Protein AF-A0A1F0B1Q9-F1 (afdb_monomer)

pLDDT: mean 80.71, std 15.83, range [43.81, 98.19]

Foldseek 3Di:
DPPPCPDPVVVVVVVVVVVVVVVVVVVVVVVVLVVLVVVLVVLVVVLVVLVVVLVVLVVVLVVCVVVVHDPVVNVVSVVVSVVSVVVSVVSVVVSVVSVVVSVVVVVVVVVVVVVVD

Radius of gyration: 28.36 Å; Cα contacts (8 Å, |Δi|>4): 30; chains: 1; bounding box: 62×18×94 Å

Structure (mmCIF, N/CA/C/O backbone):
data_AF-A0A1F0B1Q9-F1
#
_entry.id   AF-A0A1F0B1Q9-F1
#
loop_
_atom_site.group_PDB
_atom_site.id
_atom_site.type_symbol
_atom_site.label_atom_id
_atom_site.label_alt_id
_atom_site.label_comp_id
_atom_site.label_asym_id
_atom_site.label_entity_id
_atom_site.label_seq_id
_atom_site.pdbx_PDB_ins_code
_atom_site.Cartn_x
_atom_site.Cartn_y
_atom_site.Cartn_z
_atom_site.occupancy
_atom_site.B_iso_or_equiv
_atom_site.auth_seq_id
_atom_site.auth_comp_id
_atom_site.auth_asym_id
_atom_site.auth_atom_id
_atom_site.pdbx_PDB_model_num
ATOM 1 N N . MET A 1 1 ? 42.278 0.220 -66.401 1.00 43.81 1 MET A N 1
ATOM 2 C CA . MET A 1 1 ? 41.073 0.005 -65.567 1.00 43.81 1 MET A CA 1
ATOM 3 C C . MET A 1 1 ? 41.405 0.404 -64.139 1.00 43.81 1 MET A C 1
ATOM 5 O O . MET A 1 1 ? 41.990 -0.392 -63.418 1.00 43.81 1 MET A O 1
ATOM 9 N N . VAL A 1 2 ? 41.110 1.643 -63.744 1.00 47.62 2 VAL A N 1
ATOM 10 C CA . VAL A 1 2 ? 41.251 2.062 -62.342 1.00 47.62 2 VAL A CA 1
ATOM 11 C C . VAL A 1 2 ? 39.981 1.596 -61.637 1.00 47.62 2 VAL A C 1
ATOM 13 O O . VAL A 1 2 ? 38.905 2.140 -61.875 1.00 47.62 2 VAL A O 1
ATOM 16 N N . LYS A 1 3 ? 40.071 0.504 -60.872 1.00 50.12 3 LYS A N 1
ATOM 17 C CA . LYS A 1 3 ? 38.959 0.032 -60.041 1.00 50.12 3 LYS A CA 1
ATOM 18 C C . LYS A 1 3 ? 38.751 1.068 -58.936 1.00 50.12 3 LYS A C 1
ATOM 20 O O . LYS A 1 3 ? 39.570 1.180 -58.034 1.00 50.12 3 LYS A O 1
ATOM 25 N N . THR A 1 4 ? 37.675 1.838 -59.040 1.00 51.69 4 THR A N 1
ATOM 26 C CA . THR A 1 4 ? 37.162 2.707 -57.973 1.00 51.69 4 THR A CA 1
ATOM 27 C C . THR A 1 4 ? 37.042 1.937 -56.650 1.00 51.69 4 THR A C 1
ATOM 29 O O . THR A 1 4 ? 36.456 0.847 -56.666 1.00 51.69 4 THR A O 1
ATOM 32 N N . PRO A 1 5 ? 37.516 2.484 -55.514 1.00 51.97 5 PRO A N 1
ATOM 33 C CA . PRO A 1 5 ? 37.294 1.895 -54.200 1.00 51.97 5 PRO A CA 1
ATOM 34 C C . PRO A 1 5 ? 35.833 2.138 -53.795 1.00 51.97 5 PRO A C 1
ATOM 36 O O . PRO A 1 5 ? 35.469 3.189 -53.281 1.00 51.97 5 PRO A O 1
ATOM 39 N N . LYS A 1 6 ? 34.958 1.169 -54.080 1.00 49.78 6 LYS A N 1
ATOM 40 C CA . LYS A 1 6 ? 33.547 1.175 -53.643 1.00 49.78 6 LYS A CA 1
ATOM 41 C C . LYS A 1 6 ? 33.370 0.794 -52.163 1.00 49.78 6 LYS A C 1
ATOM 43 O O . LYS A 1 6 ? 32.242 0.710 -51.697 1.00 49.78 6 LYS A O 1
ATOM 48 N N . THR A 1 7 ? 34.455 0.541 -51.437 1.00 53.75 7 THR A N 1
ATOM 49 C CA . THR A 1 7 ? 34.425 -0.215 -50.178 1.00 53.75 7 THR A CA 1
ATOM 50 C C . THR A 1 7 ? 34.413 0.633 -48.903 1.00 53.75 7 THR A C 1
ATOM 52 O O . THR A 1 7 ? 33.937 0.145 -47.888 1.00 53.75 7 THR A O 1
ATOM 55 N N . GLU A 1 8 ? 34.861 1.891 -48.923 1.00 52.50 8 GLU A N 1
ATOM 56 C CA . GLU A 1 8 ? 34.936 2.707 -47.690 1.00 52.50 8 GLU A CA 1
ATOM 57 C C . GLU A 1 8 ? 33.661 3.523 -47.414 1.00 52.50 8 GLU A C 1
ATOM 59 O O . GLU A 1 8 ? 33.285 3.714 -46.262 1.00 52.50 8 GLU A O 1
ATOM 64 N N . VAL A 1 9 ?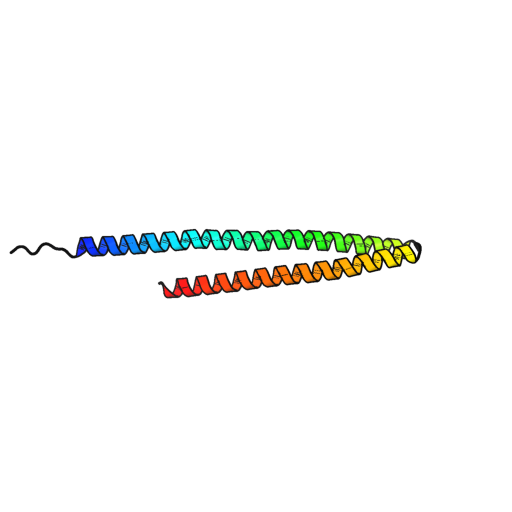 32.929 3.936 -48.456 1.00 51.97 9 VAL A N 1
ATOM 65 C CA . VAL A 1 9 ? 31.683 4.720 -48.308 1.00 51.97 9 VAL A CA 1
ATOM 66 C C . VAL A 1 9 ? 30.495 3.853 -47.862 1.00 51.97 9 VAL A C 1
ATOM 68 O O . VAL A 1 9 ? 29.568 4.361 -47.238 1.00 51.97 9 VAL A O 1
ATOM 71 N N . GLY A 1 10 ? 30.511 2.550 -48.170 1.00 52.00 10 GLY A N 1
ATOM 72 C CA . GLY A 1 10 ? 29.490 1.599 -47.709 1.00 52.00 10 GLY A CA 1
ATOM 73 C C . GLY A 1 10 ? 29.594 1.326 -46.209 1.00 52.00 10 GLY A C 1
ATOM 74 O O . GLY A 1 10 ? 28.605 1.462 -45.499 1.00 52.00 10 GLY A O 1
ATOM 75 N N . LYS A 1 11 ? 30.818 1.076 -45.727 1.00 54.66 11 LYS A N 1
ATOM 76 C CA . LYS A 1 11 ? 31.101 0.768 -44.320 1.00 54.66 11 LYS A CA 1
ATOM 77 C C . LYS A 1 11 ? 30.763 1.933 -43.384 1.00 54.66 11 LYS A C 1
ATOM 79 O O . LYS A 1 11 ? 30.073 1.748 -42.397 1.00 54.66 11 LYS A O 1
ATOM 84 N N . ALA A 1 12 ? 31.124 3.159 -43.774 1.00 55.66 12 ALA A N 1
ATOM 85 C CA . ALA A 1 12 ? 30.796 4.355 -42.998 1.00 55.66 12 ALA A CA 1
ATOM 86 C C . ALA A 1 12 ? 29.281 4.639 -42.911 1.00 55.66 12 ALA A C 1
ATOM 88 O O . ALA A 1 12 ? 28.835 5.274 -41.961 1.00 55.66 12 ALA A O 1
ATOM 89 N N . LYS A 1 13 ? 28.480 4.199 -43.895 1.00 57.69 13 LYS A N 1
ATOM 90 C CA . LYS A 1 13 ? 27.014 4.320 -43.840 1.00 57.69 13 LYS A CA 1
ATOM 91 C C . LYS A 1 13 ? 26.373 3.245 -42.966 1.00 57.69 13 LYS A C 1
ATOM 93 O O . LYS A 1 13 ? 25.411 3.571 -42.279 1.00 57.69 13 LYS A O 1
ATOM 98 N N . GLU A 1 14 ? 26.884 2.016 -42.986 1.00 56.47 14 GLU A N 1
ATOM 99 C CA . GLU A 1 14 ? 26.465 0.958 -42.053 1.00 56.47 14 GLU A CA 1
ATOM 100 C C . GLU A 1 14 ? 26.786 1.353 -40.608 1.00 56.47 14 GLU A C 1
ATOM 102 O O . GLU A 1 14 ? 25.862 1.420 -39.805 1.00 56.47 14 GLU A O 1
ATOM 107 N N . ASP A 1 15 ? 28.022 1.779 -40.321 1.00 59.41 15 ASP A N 1
ATOM 108 C CA . 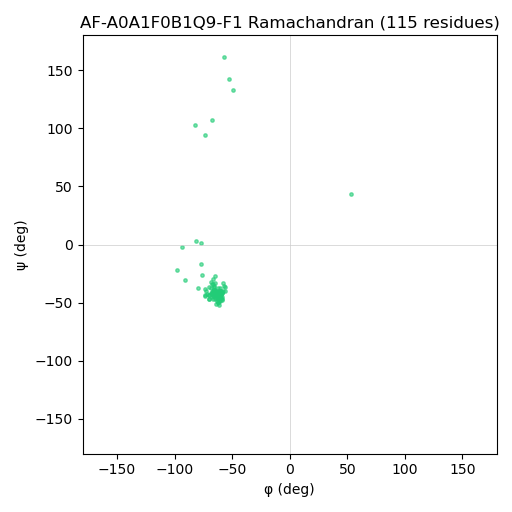ASP A 1 15 ? 28.448 2.186 -38.971 1.00 59.41 15 ASP A CA 1
ATOM 109 C C . ASP A 1 15 ? 27.607 3.360 -38.422 1.00 59.41 15 ASP A C 1
ATOM 111 O O . ASP A 1 15 ? 27.228 3.391 -37.249 1.00 59.41 15 ASP A O 1
ATOM 115 N N . LEU A 1 16 ? 27.272 4.343 -39.270 1.00 60.91 16 LEU A N 1
ATOM 116 C CA . LEU A 1 16 ? 26.411 5.469 -38.887 1.00 60.91 16 LEU A CA 1
ATOM 117 C C . LEU A 1 16 ? 24.953 5.051 -38.674 1.00 60.91 16 LEU A C 1
ATOM 119 O O . LEU A 1 16 ? 24.302 5.591 -37.786 1.00 60.91 16 LEU A O 1
ATOM 123 N N . THR A 1 17 ? 24.437 4.116 -39.472 1.00 65.94 17 THR A N 1
ATOM 124 C CA . THR A 1 17 ? 23.054 3.633 -39.335 1.00 65.94 17 THR A CA 1
ATOM 125 C C . THR A 1 17 ? 22.907 2.809 -38.058 1.00 65.94 17 THR A C 1
ATOM 127 O O . THR A 1 17 ? 21.988 3.061 -37.288 1.00 65.94 17 THR A O 1
ATOM 130 N N . GLU A 1 18 ? 23.872 1.933 -37.776 1.00 63.03 18 GLU A N 1
ATOM 131 C CA . GLU A 1 18 ? 23.946 1.138 -36.547 1.00 63.03 18 GLU A CA 1
ATOM 132 C C . GLU A 1 18 ? 24.090 2.028 -35.300 1.00 63.03 18 GLU A C 1
ATOM 134 O O . GLU A 1 18 ? 23.426 1.818 -34.285 1.00 63.03 18 GLU A O 1
ATOM 139 N N . THR A 1 19 ? 24.884 3.101 -35.381 1.00 63.34 19 THR A N 1
ATOM 140 C CA . THR A 1 19 ? 25.006 4.082 -34.288 1.00 63.34 19 THR A CA 1
ATOM 141 C C . THR A 1 19 ? 23.702 4.857 -34.052 1.00 63.34 19 THR A C 1
ATOM 143 O O . THR A 1 19 ? 23.341 5.132 -32.908 1.00 63.34 19 THR A O 1
ATOM 146 N N . ILE A 1 20 ? 22.982 5.222 -35.119 1.00 62.28 20 ILE A N 1
ATOM 147 C CA . ILE A 1 20 ? 21.721 5.974 -35.031 1.00 62.28 20 ILE A CA 1
ATOM 148 C C . ILE A 1 20 ? 20.571 5.091 -34.519 1.00 62.28 20 ILE A C 1
ATOM 150 O O . ILE A 1 20 ? 19.769 5.571 -33.715 1.00 62.28 20 ILE A O 1
ATOM 154 N N . GLU A 1 21 ? 20.499 3.818 -34.925 1.00 65.81 21 GLU A N 1
ATOM 155 C CA . GLU A 1 21 ? 19.537 2.847 -34.375 1.00 65.81 21 GLU A CA 1
ATOM 156 C C . GLU A 1 21 ? 19.769 2.628 -32.875 1.00 65.81 21 GLU A C 1
ATOM 158 O O . GLU A 1 21 ? 18.844 2.816 -32.087 1.00 65.81 21 GLU A O 1
ATOM 163 N N . ASN A 1 22 ? 21.014 2.369 -32.458 1.00 64.38 22 ASN A N 1
ATOM 164 C CA . ASN A 1 22 ? 21.356 2.170 -31.045 1.00 64.38 22 ASN A CA 1
ATOM 165 C C . ASN A 1 22 ? 21.002 3.385 -30.165 1.00 64.38 22 ASN A C 1
ATOM 167 O O . ASN A 1 22 ? 20.460 3.231 -29.072 1.00 64.38 22 ASN A O 1
ATOM 171 N N . LEU A 1 23 ? 21.256 4.608 -30.649 1.00 61.34 23 LEU A N 1
ATOM 172 C CA . LEU A 1 23 ? 20.902 5.837 -29.927 1.00 61.34 23 LEU A CA 1
ATOM 173 C C . LEU A 1 23 ? 19.386 6.063 -29.827 1.00 61.34 23 LEU A C 1
ATOM 175 O O . LEU A 1 23 ? 18.918 6.646 -28.848 1.00 61.34 23 LEU A O 1
ATOM 179 N N . THR A 1 24 ? 18.623 5.630 -30.833 1.00 64.88 24 THR A N 1
ATOM 180 C CA . THR A 1 24 ? 17.159 5.760 -30.843 1.00 64.88 24 THR A CA 1
ATOM 181 C C . THR A 1 24 ? 16.526 4.762 -29.870 1.00 64.88 24 THR A C 1
ATOM 183 O O . THR A 1 24 ? 15.688 5.158 -29.056 1.00 64.88 24 THR A O 1
ATOM 186 N N . ASP A 1 25 ? 17.010 3.518 -29.862 1.00 67.56 25 ASP A N 1
ATOM 187 C CA . ASP A 1 25 ? 16.579 2.476 -28.926 1.00 67.56 25 ASP A CA 1
ATOM 188 C C . ASP A 1 25 ? 16.890 2.844 -27.464 1.00 67.56 25 ASP A C 1
ATOM 190 O O . ASP A 1 25 ? 16.040 2.668 -26.587 1.00 67.56 25 ASP A O 1
ATOM 194 N N . ASP A 1 26 ? 18.072 3.409 -27.184 1.00 70.62 26 ASP A N 1
ATOM 195 C CA . ASP A 1 26 ? 18.461 3.859 -25.839 1.00 70.62 26 ASP A CA 1
ATOM 196 C C . ASP A 1 26 ? 17.595 5.030 -25.333 1.00 70.62 26 ASP A C 1
ATOM 198 O O . ASP A 1 26 ? 17.261 5.097 -24.144 1.00 70.62 26 ASP A O 1
ATOM 202 N N . ALA A 1 27 ? 17.185 5.943 -26.221 1.00 63.75 27 ALA A N 1
ATOM 203 C CA . ALA A 1 27 ? 16.341 7.085 -25.870 1.00 63.75 27 ALA A CA 1
ATOM 204 C C . ALA A 1 27 ? 14.889 6.676 -25.557 1.00 63.75 27 ALA A C 1
ATOM 206 O O . ALA A 1 27 ? 14.308 7.162 -24.580 1.00 63.75 27 ALA A O 1
ATOM 207 N N . GLU A 1 28 ? 14.301 5.766 -26.341 1.00 65.94 28 GLU A N 1
ATOM 208 C CA . GLU A 1 28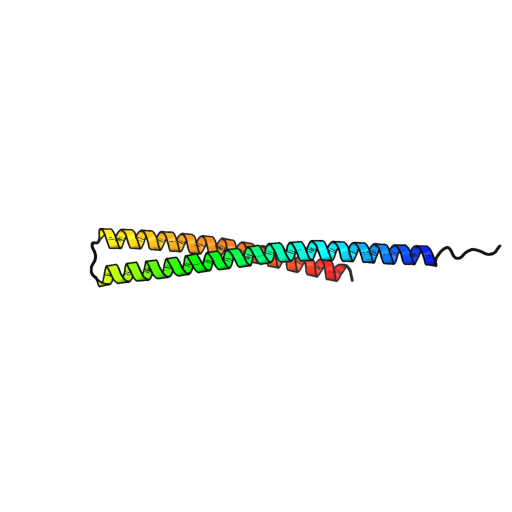 ? 12.966 5.224 -26.051 1.00 65.94 28 GLU A CA 1
ATOM 209 C C . GLU A 1 28 ? 12.966 4.356 -24.777 1.00 65.94 28 GLU A C 1
ATOM 211 O O . GLU A 1 28 ? 12.017 4.417 -23.987 1.00 65.94 28 GLU A O 1
ATOM 216 N N . LYS A 1 29 ? 14.063 3.635 -24.502 1.00 62.00 29 LYS A N 1
ATOM 217 C CA . LYS A 1 29 ? 14.286 2.882 -23.251 1.00 62.00 29 LYS A CA 1
ATOM 218 C C . LYS A 1 29 ? 14.368 3.770 -22.015 1.00 62.00 29 LYS A C 1
ATOM 220 O O . LYS A 1 29 ? 13.639 3.527 -21.058 1.00 62.00 29 LYS A O 1
ATOM 225 N N . LEU A 1 30 ? 15.205 4.812 -22.037 1.00 65.44 30 LEU A N 1
ATOM 226 C CA . LEU A 1 30 ? 15.352 5.751 -20.914 1.00 65.44 30 LEU A CA 1
ATOM 227 C C . LEU A 1 30 ? 14.016 6.394 -20.536 1.00 65.44 30 LEU A C 1
ATOM 229 O O . LEU A 1 30 ? 13.734 6.618 -19.359 1.00 65.44 30 LEU A O 1
ATOM 233 N N . LYS A 1 31 ? 13.172 6.656 -21.537 1.00 66.81 31 LYS A N 1
ATOM 234 C CA . LYS A 1 31 ? 11.818 7.159 -21.323 1.00 66.81 31 LYS A CA 1
ATOM 235 C C . LYS A 1 31 ? 10.923 6.119 -20.638 1.00 66.81 31 LYS A C 1
ATOM 237 O O . LYS A 1 31 ? 10.241 6.456 -19.672 1.00 66.81 31 LYS A O 1
ATOM 242 N N . ALA A 1 32 ? 10.961 4.862 -21.083 1.00 68.81 32 ALA A N 1
ATOM 243 C CA . ALA A 1 32 ? 10.187 3.779 -20.479 1.00 68.81 32 ALA A CA 1
ATOM 244 C C . ALA A 1 32 ? 10.617 3.464 -19.031 1.00 68.81 32 ALA A C 1
ATOM 246 O O . ALA A 1 32 ? 9.753 3.230 -18.183 1.00 68.81 32 ALA A O 1
ATOM 247 N N . ASP A 1 33 ? 11.919 3.493 -18.731 1.00 69.62 33 ASP A N 1
ATOM 248 C CA . ASP A 1 33 ? 12.444 3.304 -17.371 1.00 69.62 33 ASP A CA 1
ATOM 249 C C . ASP A 1 33 ? 12.059 4.468 -16.448 1.00 69.62 33 ASP A C 1
ATOM 251 O O . ASP A 1 33 ? 11.603 4.243 -15.324 1.00 69.62 33 ASP A O 1
ATOM 255 N N . ALA A 1 34 ? 12.146 5.712 -16.931 1.00 70.00 34 ALA A N 1
ATOM 256 C CA . ALA A 1 34 ? 11.756 6.892 -16.162 1.00 70.00 34 ALA A CA 1
ATOM 257 C C . ALA A 1 34 ? 10.251 6.922 -15.837 1.00 70.00 34 ALA A C 1
ATOM 259 O O . ALA A 1 34 ? 9.869 7.230 -14.706 1.00 70.00 34 ALA A O 1
ATOM 260 N N . GLU A 1 35 ? 9.383 6.579 -16.797 1.00 74.19 35 GLU A N 1
ATOM 261 C CA . GLU A 1 35 ? 7.934 6.527 -16.563 1.00 74.19 35 GLU A CA 1
ATOM 262 C C . GLU A 1 35 ? 7.557 5.432 -15.553 1.00 74.19 35 GLU A C 1
ATOM 264 O O . GLU A 1 35 ? 6.728 5.667 -14.673 1.00 74.19 35 GLU A O 1
ATOM 269 N N . LYS A 1 36 ? 8.191 4.255 -15.613 1.00 70.75 36 LYS A N 1
ATOM 270 C CA . LYS A 1 36 ? 7.908 3.153 -14.678 1.00 70.75 36 LYS A CA 1
ATOM 271 C C . LYS A 1 36 ? 8.462 3.408 -13.275 1.00 70.75 36 LYS A C 1
ATOM 273 O O . LYS A 1 36 ? 7.755 3.143 -12.302 1.00 70.75 36 LYS A O 1
ATOM 278 N N . ALA A 1 37 ? 9.665 3.974 -13.157 1.00 77.75 37 ALA A N 1
ATOM 279 C CA . ALA A 1 37 ? 10.234 4.373 -11.8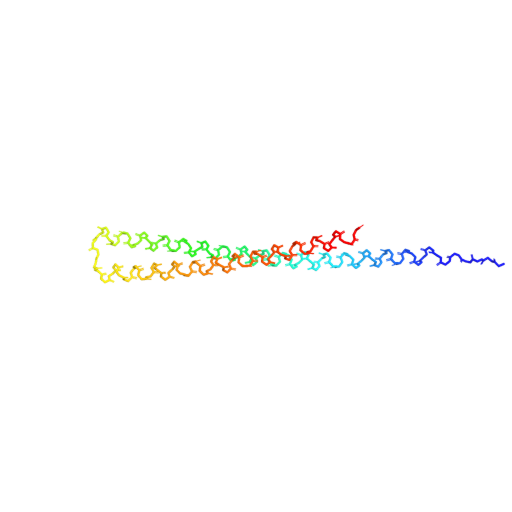68 1.00 77.75 37 ALA A CA 1
ATOM 280 C C . ALA A 1 37 ? 9.344 5.412 -11.162 1.00 77.75 37 ALA A C 1
ATOM 282 O O . ALA A 1 37 ? 9.042 5.273 -9.976 1.00 77.75 37 ALA A O 1
ATOM 283 N N . LYS A 1 38 ? 8.818 6.387 -11.917 1.00 81.81 38 LYS A N 1
ATOM 284 C CA . LYS A 1 38 ? 7.869 7.385 -11.403 1.00 81.81 38 LYS A CA 1
ATOM 285 C C . LYS A 1 38 ? 6.581 6.749 -10.874 1.00 81.81 38 LYS A C 1
ATOM 287 O O . LYS A 1 38 ? 6.089 7.150 -9.825 1.00 81.81 38 LYS A O 1
ATOM 292 N N . VAL A 1 39 ? 6.054 5.724 -11.551 1.00 84.81 39 VAL A N 1
ATOM 293 C CA . VAL A 1 39 ? 4.855 4.996 -11.093 1.00 84.81 39 VAL A CA 1
ATOM 294 C C . VAL A 1 39 ? 5.098 4.288 -9.758 1.00 84.81 39 VAL A C 1
ATOM 296 O O . VAL A 1 39 ? 4.221 4.300 -8.891 1.00 84.81 39 VAL A O 1
ATOM 299 N N . VAL A 1 40 ? 6.264 3.668 -9.570 1.00 88.19 40 VAL A N 1
ATOM 300 C CA . VAL A 1 40 ? 6.608 3.004 -8.304 1.00 88.19 40 VAL A CA 1
ATOM 301 C C . VAL A 1 40 ? 6.800 4.025 -7.180 1.00 88.19 40 VAL A C 1
ATOM 303 O O . VAL A 1 40 ? 6.297 3.818 -6.073 1.00 88.19 40 VAL A O 1
ATOM 306 N N . GLU A 1 41 ? 7.459 5.149 -7.458 1.00 89.00 41 GLU A N 1
ATOM 307 C CA . GLU A 1 41 ? 7.636 6.243 -6.498 1.00 89.00 41 GLU A CA 1
ATOM 308 C C . GLU A 1 41 ? 6.286 6.833 -6.053 1.00 89.00 41 GLU A C 1
ATOM 310 O O . GLU A 1 41 ? 6.007 6.934 -4.856 1.00 89.00 41 GLU A O 1
ATOM 315 N N . GLU A 1 42 ? 5.393 7.138 -6.999 1.00 89.44 42 GLU A N 1
ATOM 316 C CA . GLU A 1 42 ? 4.053 7.668 -6.714 1.00 89.44 42 GLU A CA 1
ATOM 317 C C . GLU A 1 42 ? 3.209 6.688 -5.884 1.00 89.44 42 GLU A C 1
ATOM 319 O O . GLU A 1 42 ? 2.517 7.092 -4.941 1.00 89.44 42 GLU A O 1
ATOM 324 N N . LYS A 1 43 ? 3.284 5.387 -6.192 1.00 89.38 43 LYS A N 1
ATOM 325 C CA . LYS A 1 43 ? 2.603 4.335 -5.422 1.00 89.38 43 LYS A CA 1
ATOM 326 C C . LYS A 1 43 ? 3.155 4.206 -4.002 1.00 89.38 43 LYS A C 1
ATOM 328 O O . LYS A 1 43 ? 2.362 4.045 -3.075 1.00 89.38 43 LYS A O 1
ATOM 333 N N . ASN A 1 44 ? 4.470 4.317 -3.815 1.00 91.44 44 ASN A N 1
ATOM 334 C CA . ASN A 1 44 ? 5.088 4.336 -2.488 1.00 91.44 44 ASN A CA 1
ATOM 335 C C . ASN A 1 44 ? 4.645 5.559 -1.675 1.00 91.44 44 ASN A C 1
ATOM 337 O O . ASN A 1 44 ? 4.196 5.408 -0.540 1.00 91.44 44 ASN A O 1
ATOM 341 N N . ALA A 1 45 ? 4.648 6.752 -2.273 1.00 93.88 45 ALA A N 1
ATOM 342 C CA . ALA A 1 45 ? 4.177 7.965 -1.605 1.00 93.88 45 ALA A CA 1
ATOM 343 C C . ALA A 1 45 ? 2.694 7.870 -1.193 1.00 93.88 45 ALA A C 1
ATOM 345 O O . ALA A 1 45 ? 2.297 8.343 -0.124 1.00 93.88 45 ALA A O 1
ATOM 346 N N . ALA A 1 46 ? 1.855 7.247 -2.025 1.00 91.81 46 ALA A N 1
ATOM 347 C CA . ALA A 1 46 ? 0.461 6.976 -1.683 1.00 91.81 46 ALA A CA 1
ATOM 348 C C . ALA A 1 46 ? 0.330 5.943 -0.549 1.00 91.81 46 ALA A C 1
ATOM 350 O O . ALA A 1 46 ? -0.484 6.132 0.358 1.00 91.81 46 ALA A O 1
ATOM 351 N N . LEU A 1 47 ? 1.136 4.877 -0.574 1.00 93.44 47 LEU A N 1
ATOM 352 C CA . LEU A 1 47 ? 1.178 3.857 0.473 1.00 93.44 47 LEU A CA 1
ATOM 353 C C . LEU A 1 47 ? 1.582 4.456 1.827 1.00 93.44 47 LEU A C 1
ATOM 355 O O . LEU A 1 47 ? 0.950 4.155 2.839 1.00 93.44 47 LEU A O 1
ATOM 359 N N . ASP A 1 48 ? 2.579 5.336 1.862 1.00 93.75 48 ASP A N 1
ATOM 360 C CA . ASP A 1 48 ? 3.024 5.961 3.110 1.00 93.75 48 ASP A CA 1
ATOM 361 C C . ASP A 1 48 ? 1.955 6.877 3.716 1.00 93.75 48 ASP A C 1
ATOM 363 O O . ASP A 1 48 ? 1.727 6.838 4.926 1.00 93.75 48 ASP A O 1
ATOM 367 N N . LYS A 1 49 ? 1.189 7.600 2.888 1.00 93.19 49 LYS A N 1
ATOM 368 C CA . LYS A 1 49 ? 0.013 8.356 3.360 1.00 93.19 49 LYS A CA 1
ATOM 369 C C . LYS A 1 49 ? -1.069 7.450 3.959 1.00 93.19 49 LYS A C 1
ATOM 371 O O . LYS A 1 49 ? -1.708 7.824 4.947 1.00 93.19 49 LYS A O 1
ATOM 376 N N . GLN A 1 50 ? -1.285 6.258 3.393 1.00 94.44 50 GLN A N 1
ATOM 377 C CA . GLN A 1 50 ? -2.217 5.283 3.973 1.00 94.44 50 GLN A CA 1
ATOM 378 C C . GLN A 1 50 ? -1.709 4.742 5.314 1.00 94.44 50 GLN A C 1
ATOM 380 O O . GLN A 1 50 ? -2.498 4.642 6.253 1.00 94.44 50 GLN A O 1
ATOM 385 N N . LYS A 1 51 ? -0.404 4.458 5.441 1.00 92.75 51 LYS A N 1
ATOM 386 C CA . LYS A 1 51 ? 0.206 4.054 6.719 1.00 92.75 51 LYS A CA 1
ATOM 387 C C . LYS A 1 51 ? 0.064 5.145 7.779 1.00 92.75 51 LYS A C 1
ATOM 389 O O . LYS A 1 51 ? -0.355 4.846 8.889 1.00 92.75 51 LYS A O 1
ATOM 394 N N . GLU A 1 52 ? 0.335 6.407 7.443 1.00 94.56 52 GLU A N 1
ATOM 395 C CA . GLU A 1 52 ? 0.159 7.527 8.379 1.00 94.56 52 GLU A CA 1
ATOM 396 C C . GLU A 1 52 ? -1.299 7.635 8.861 1.00 94.56 52 GLU A C 1
ATOM 398 O O . GLU A 1 52 ? -1.566 7.830 10.048 1.00 94.56 52 GLU A O 1
ATOM 403 N N . THR A 1 53 ? -2.255 7.463 7.946 1.00 94.19 53 THR A N 1
ATOM 404 C CA . THR A 1 53 ? -3.689 7.466 8.272 1.00 94.19 53 THR A CA 1
ATOM 405 C C . THR A 1 53 ? -4.060 6.299 9.188 1.00 94.19 53 THR A C 1
ATOM 407 O O . THR A 1 53 ? -4.795 6.490 10.158 1.00 94.19 53 THR A O 1
ATOM 410 N N . LEU A 1 54 ? -3.526 5.105 8.919 1.00 95.06 54 LEU A N 1
ATOM 411 C CA . LEU A 1 54 ? -3.712 3.924 9.758 1.00 95.06 54 LEU A CA 1
ATOM 412 C C . LEU A 1 54 ? -3.160 4.144 11.174 1.00 95.06 54 LEU A C 1
ATOM 414 O O . LEU A 1 54 ? -3.853 3.853 12.146 1.00 95.06 54 LEU A O 1
ATOM 418 N N . GLU A 1 55 ? -1.957 4.700 11.308 1.00 94.44 55 GLU A N 1
ATOM 419 C CA . GLU A 1 55 ? -1.360 4.972 12.619 1.00 94.44 55 GLU A CA 1
ATOM 420 C C . GLU A 1 55 ? -2.187 5.991 13.416 1.00 94.44 55 GLU A C 1
ATOM 422 O O . GLU A 1 55 ? -2.480 5.767 14.592 1.00 94.44 55 GLU A O 1
ATOM 427 N N . LYS A 1 56 ? -2.686 7.057 12.774 1.00 92.06 56 LYS A N 1
ATOM 428 C CA . LYS A 1 56 ? -3.620 7.998 13.421 1.00 92.06 56 LYS A CA 1
ATOM 429 C C . LYS A 1 56 ? -4.915 7.314 13.872 1.00 92.06 56 LYS A C 1
ATOM 431 O O . LYS A 1 56 ? -5.409 7.612 14.959 1.00 92.06 56 LYS A O 1
ATOM 436 N N . ALA A 1 57 ? -5.458 6.390 13.076 1.00 93.94 57 ALA A N 1
ATOM 437 C CA . ALA A 1 57 ? -6.656 5.634 13.439 1.00 93.94 57 ALA A CA 1
ATOM 438 C C . ALA A 1 57 ? -6.412 4.699 14.638 1.00 93.94 57 ALA A C 1
ATOM 440 O O . ALA A 1 57 ? -7.257 4.617 15.530 1.00 93.94 57 ALA A O 1
ATOM 441 N N . LYS A 1 58 ? -5.240 4.054 14.715 1.00 93.62 58 LYS A N 1
ATOM 442 C CA . LYS A 1 58 ? -4.840 3.239 15.875 1.00 93.62 58 LYS A CA 1
ATOM 443 C C . LYS A 1 58 ? -4.701 4.079 17.142 1.00 93.62 58 LYS A C 1
ATOM 445 O O . LYS A 1 58 ? -5.228 3.688 18.179 1.00 93.62 58 LYS A O 1
ATOM 450 N N . VAL A 1 59 ? -4.077 5.255 17.050 1.00 95.81 59 VAL A N 1
ATOM 451 C CA . VAL A 1 59 ? -3.975 6.198 18.178 1.00 95.81 59 VAL A CA 1
ATOM 452 C C . VAL A 1 59 ? -5.361 6.663 18.632 1.00 95.81 59 VAL A C 1
ATOM 454 O O . VAL A 1 59 ? -5.632 6.717 19.832 1.00 95.81 59 VAL A O 1
ATOM 457 N N . ALA A 1 60 ? -6.270 6.957 17.699 1.00 94.38 60 ALA A N 1
ATOM 458 C CA . ALA A 1 60 ? -7.648 7.317 18.029 1.00 94.38 60 ALA A CA 1
ATOM 459 C C . ALA A 1 60 ? -8.389 6.168 18.737 1.00 94.38 60 ALA A C 1
ATOM 461 O O . ALA A 1 60 ? -9.071 6.404 19.735 1.00 94.38 60 ALA A O 1
ATOM 462 N N . LEU A 1 61 ? -8.213 4.925 18.273 1.00 94.88 61 LEU A N 1
ATOM 463 C CA . LEU A 1 61 ? -8.768 3.730 18.913 1.00 94.88 61 LEU A CA 1
ATOM 464 C C . LEU A 1 61 ? -8.211 3.526 20.329 1.00 94.88 61 LEU A C 1
ATOM 466 O O . LEU A 1 61 ? -8.976 3.274 21.260 1.00 94.88 61 LEU A O 1
ATOM 470 N N . GLU A 1 62 ? -6.897 3.651 20.513 1.00 95.44 62 GLU A N 1
ATOM 471 C CA . GLU A 1 62 ? -6.253 3.537 21.825 1.00 95.44 62 GLU A CA 1
ATOM 472 C C . GLU A 1 62 ? -6.724 4.639 22.783 1.00 95.44 62 GLU A C 1
ATOM 474 O O . GLU A 1 62 ? -7.039 4.376 23.946 1.00 95.44 62 GLU A O 1
ATOM 479 N N . THR A 1 63 ? -6.866 5.864 22.275 1.00 93.62 63 THR A N 1
ATOM 480 C CA . THR A 1 63 ? -7.401 7.002 23.031 1.00 93.62 63 THR A CA 1
ATOM 481 C C . THR A 1 63 ? -8.852 6.754 23.446 1.00 93.62 63 THR A C 1
ATOM 483 O O . THR A 1 63 ? -9.205 6.999 24.600 1.00 93.62 63 THR A O 1
ATOM 486 N N . ALA A 1 64 ? -9.694 6.230 22.552 1.00 92.81 64 ALA A N 1
ATOM 487 C CA . ALA A 1 64 ? -11.083 5.888 22.860 1.00 92.81 64 ALA A CA 1
ATOM 488 C C . ALA A 1 64 ? -11.176 4.794 23.938 1.00 92.81 64 ALA A C 1
ATOM 490 O O . ALA A 1 64 ? -11.939 4.938 24.894 1.00 92.81 64 ALA A O 1
ATOM 491 N N . LYS A 1 65 ? -10.343 3.747 23.838 1.00 95.19 65 LYS A N 1
ATOM 492 C CA . LYS A 1 65 ? -10.241 2.679 24.849 1.00 95.19 65 LYS A CA 1
ATOM 493 C C . LYS A 1 65 ? -9.795 3.224 26.207 1.00 95.19 65 LYS A C 1
ATOM 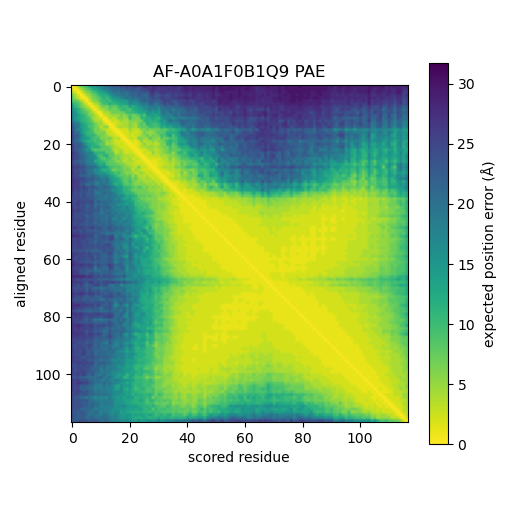495 O O . LYS A 1 65 ? -10.416 2.925 27.224 1.00 95.19 65 LYS A O 1
ATOM 500 N N . THR A 1 66 ? -8.764 4.069 26.223 1.00 98.12 66 THR A N 1
ATOM 501 C CA . THR A 1 66 ? -8.215 4.677 27.448 1.00 98.12 66 THR A CA 1
ATOM 502 C C . THR A 1 66 ? -9.236 5.567 28.150 1.00 98.12 66 THR A C 1
ATOM 504 O O . THR A 1 66 ? -9.393 5.497 29.368 1.00 98.12 66 THR A O 1
ATOM 507 N N . ASN A 1 67 ? -9.981 6.364 27.381 1.00 96.44 67 ASN A N 1
ATOM 508 C CA . ASN A 1 67 ? -11.021 7.246 27.908 1.00 96.44 67 ASN A CA 1
ATOM 509 C C . ASN A 1 67 ? -12.351 6.531 28.180 1.00 96.44 67 ASN A C 1
ATOM 511 O O . ASN A 1 67 ? -13.307 7.188 28.586 1.00 96.44 67 ASN A O 1
ATOM 515 N N . LYS A 1 68 ? -12.417 5.205 27.988 1.00 97.00 68 LYS A N 1
ATOM 516 C CA . LYS A 1 68 ? -13.628 4.396 28.188 1.00 97.00 68 LYS A CA 1
ATOM 517 C C . LYS A 1 68 ? -14.825 4.957 27.413 1.00 97.00 68 LYS A C 1
ATOM 519 O O . LYS A 1 68 ? -15.920 5.072 27.958 1.00 97.00 68 LYS A O 1
ATOM 524 N N . ALA A 1 69 ? -14.584 5.346 26.160 1.00 95.19 69 ALA A N 1
ATOM 525 C CA . ALA A 1 69 ? -15.646 5.735 25.242 1.00 95.19 69 ALA A CA 1
ATOM 526 C C . ALA A 1 69 ? -16.672 4.600 25.085 1.00 95.19 69 ALA A C 1
ATOM 528 O O . ALA A 1 69 ? -16.373 3.439 25.377 1.00 95.19 69 ALA A O 1
ATOM 529 N N . ASP A 1 70 ? -17.865 4.936 24.595 1.00 98.19 70 ASP A N 1
ATOM 530 C CA . ASP A 1 70 ? -18.927 3.957 24.370 1.00 98.19 70 ASP A CA 1
ATOM 531 C C . ASP A 1 70 ? -18.442 2.782 23.513 1.00 98.19 70 ASP A C 1
ATOM 533 O O . ASP A 1 70 ? -17.692 2.960 22.546 1.00 98.19 70 ASP A O 1
ATOM 537 N N . GLN A 1 71 ? -18.907 1.575 23.843 1.00 97.00 71 GLN A N 1
ATOM 538 C CA . GLN A 1 71 ? -18.489 0.353 23.154 1.00 97.00 71 GLN A CA 1
ATOM 539 C C . GLN A 1 71 ? -18.755 0.437 21.643 1.00 97.00 71 GLN A C 1
ATOM 541 O O . GLN A 1 71 ? -17.878 0.102 20.854 1.00 97.00 71 GLN A O 1
ATOM 546 N N . ASP A 1 72 ? -19.896 1.004 21.235 1.00 97.44 72 ASP A N 1
ATOM 547 C CA . ASP A 1 72 ? -20.221 1.251 19.826 1.00 97.44 72 ASP A CA 1
ATOM 548 C C . ASP A 1 72 ? -19.186 2.134 19.104 1.00 97.44 72 ASP A C 1
ATOM 550 O O . ASP A 1 72 ? -18.954 1.974 17.904 1.00 97.44 72 ASP A O 1
ATOM 554 N N . VAL A 1 73 ? -18.568 3.091 19.804 1.00 93.06 73 VAL A N 1
ATOM 555 C CA . VAL A 1 73 ? -17.518 3.958 19.243 1.00 93.06 73 VAL A CA 1
ATOM 556 C C . VAL A 1 73 ? -16.219 3.176 19.088 1.00 93.06 73 VAL A C 1
ATOM 558 O O . VAL A 1 73 ? -15.577 3.257 18.039 1.00 93.06 73 VAL A O 1
ATOM 561 N N . ILE A 1 74 ? -15.848 2.398 20.107 1.00 96.75 74 ILE A N 1
ATOM 562 C CA . ILE A 1 74 ? -14.655 1.544 20.081 1.00 96.75 74 ILE A CA 1
ATOM 563 C C . ILE A 1 74 ? -14.765 0.515 18.950 1.00 96.75 74 ILE A C 1
ATOM 565 O O . ILE A 1 74 ? -13.821 0.370 18.175 1.00 96.75 74 ILE A O 1
ATOM 569 N N . ASP A 1 75 ? -15.918 -0.138 18.806 1.00 97.56 75 ASP A N 1
ATOM 570 C CA . ASP A 1 75 ? -16.151 -1.166 17.790 1.00 97.56 75 ASP A CA 1
ATOM 571 C C . ASP A 1 75 ? -16.076 -0.583 16.373 1.00 97.56 75 ASP A C 1
ATOM 573 O O . ASP A 1 75 ? -15.409 -1.145 15.502 1.00 97.56 75 ASP A O 1
ATOM 577 N N . LYS A 1 76 ? -16.678 0.592 16.140 1.00 95.56 76 LYS A N 1
ATOM 578 C CA . LYS A 1 76 ? -16.589 1.293 14.846 1.00 95.56 76 LYS A CA 1
ATOM 579 C C . LYS A 1 76 ? -15.162 1.720 14.508 1.00 95.56 76 LYS A C 1
ATOM 581 O O . LYS A 1 76 ? -14.748 1.593 13.357 1.00 95.56 76 LYS A O 1
ATOM 586 N N . LEU A 1 77 ? -14.404 2.223 15.486 1.00 95.19 77 LEU A N 1
ATOM 587 C CA . LEU A 1 77 ? -12.994 2.572 15.287 1.00 95.19 77 LEU A CA 1
ATOM 588 C C . LEU A 1 77 ? -12.148 1.328 15.003 1.00 95.19 77 LEU A C 1
ATOM 590 O O . LEU A 1 77 ? -11.267 1.375 14.149 1.00 95.19 77 LEU A O 1
ATOM 594 N N . GLN A 1 78 ? -12.430 0.213 15.675 1.00 97.44 78 GLN A N 1
ATOM 595 C CA . GLN A 1 78 ? -11.720 -1.041 15.456 1.00 97.44 78 GLN A CA 1
ATOM 596 C C . GLN A 1 78 ? -12.000 -1.619 14.062 1.00 97.44 78 GLN A C 1
ATOM 598 O O . GLN A 1 78 ? -11.054 -1.973 13.364 1.00 97.44 78 GLN A O 1
ATOM 603 N N . ASP A 1 79 ? -13.258 -1.625 13.611 1.00 95.19 79 ASP A N 1
ATOM 604 C CA . ASP A 1 79 ? -13.626 -2.022 12.243 1.00 95.19 79 ASP A CA 1
ATOM 605 C C . ASP A 1 79 ? -12.950 -1.129 11.186 1.00 95.19 79 ASP A C 1
ATOM 607 O O . ASP A 1 79 ? -12.400 -1.620 10.197 1.00 95.19 79 ASP A O 1
ATOM 611 N N . ALA A 1 80 ? -12.915 0.188 11.419 1.00 94.12 80 ALA A N 1
ATOM 612 C CA . ALA A 1 80 ? -12.214 1.120 10.541 1.00 94.12 80 ALA A CA 1
ATOM 613 C C . ALA A 1 80 ? -10.704 0.833 10.473 1.00 94.12 80 ALA A C 1
ATOM 615 O O . ALA A 1 80 ? -10.140 0.810 9.378 1.00 94.12 80 ALA A O 1
ATOM 616 N N . VAL A 1 81 ? -10.055 0.567 11.613 1.00 96.06 81 VAL A N 1
ATOM 617 C CA . VAL A 1 81 ? -8.635 0.182 11.669 1.00 96.06 81 VAL A CA 1
ATOM 618 C C . VAL A 1 81 ? -8.397 -1.109 10.890 1.00 96.06 81 VAL A C 1
ATOM 620 O O . VAL A 1 81 ? -7.532 -1.124 10.020 1.00 96.06 81 VAL A O 1
ATOM 623 N N . THR A 1 82 ? -9.198 -2.155 11.104 1.00 96.56 82 THR A N 1
ATOM 624 C CA . THR A 1 82 ? -9.047 -3.432 10.387 1.00 96.56 82 THR A CA 1
ATOM 625 C C . THR A 1 82 ? -9.204 -3.269 8.870 1.00 96.56 82 THR A C 1
ATOM 627 O O . THR A 1 82 ? -8.432 -3.837 8.095 1.00 96.56 82 THR A O 1
ATOM 630 N N . LYS A 1 83 ? -10.154 -2.444 8.411 1.00 93.88 83 LYS A N 1
ATOM 631 C CA . LYS A 1 83 ? -10.318 -2.133 6.978 1.00 93.88 83 LYS A CA 1
ATOM 632 C C . LYS A 1 83 ? -9.126 -1.364 6.405 1.00 93.88 83 LYS A C 1
ATOM 634 O O . LYS A 1 83 ? -8.708 -1.633 5.274 1.00 93.88 83 LYS A O 1
ATOM 639 N N . LEU A 1 84 ? -8.570 -0.425 7.170 1.00 94.12 84 LEU A N 1
ATOM 640 C CA . LEU A 1 84 ? -7.365 0.309 6.783 1.00 94.12 84 LEU A CA 1
ATOM 641 C C . LEU A 1 84 ? -6.141 -0.612 6.721 1.00 94.12 84 LEU A C 1
ATOM 643 O O . LEU A 1 84 ? -5.383 -0.520 5.762 1.00 94.12 84 LEU A O 1
ATOM 647 N N . GLU A 1 85 ? -5.974 -1.540 7.666 1.00 94.94 85 GLU A N 1
ATOM 648 C CA . GLU A 1 85 ? -4.897 -2.543 7.645 1.00 94.94 85 GLU A CA 1
ATOM 649 C C . GLU A 1 85 ? -4.961 -3.412 6.388 1.00 94.94 85 GLU A C 1
ATOM 651 O O . GLU A 1 85 ? -3.955 -3.572 5.695 1.00 94.94 85 GLU A O 1
ATOM 656 N N . GLY A 1 86 ? -6.154 -3.905 6.040 1.00 93.31 86 GLY A N 1
ATOM 657 C CA . GLY A 1 86 ? -6.363 -4.664 4.806 1.00 93.31 86 GLY A CA 1
ATOM 658 C C . GLY A 1 86 ? -6.047 -3.847 3.548 1.00 93.31 86 GLY A C 1
ATOM 659 O O . GLY A 1 86 ? -5.387 -4.341 2.632 1.00 93.31 86 GLY A O 1
ATOM 660 N N . SER A 1 87 ? -6.455 -2.576 3.521 1.00 94.00 87 SER A N 1
ATOM 661 C CA . SER A 1 87 ? -6.186 -1.670 2.395 1.00 94.00 87 SER A CA 1
ATOM 662 C C . SER A 1 87 ? -4.688 -1.386 2.237 1.00 94.00 87 SER A C 1
ATOM 664 O O . SER A 1 87 ? -4.160 -1.486 1.130 1.00 94.00 87 SER A O 1
ATOM 666 N N . VAL A 1 88 ? -3.984 -1.118 3.343 1.00 93.62 88 VAL A N 1
ATOM 667 C CA . VAL A 1 88 ? -2.528 -0.904 3.369 1.00 93.62 88 VAL A CA 1
ATOM 668 C C . VAL A 1 88 ? -1.783 -2.157 2.910 1.00 93.62 88 VAL A C 1
ATOM 670 O O . VAL A 1 88 ? -0.850 -2.052 2.116 1.00 93.62 88 VAL A O 1
ATOM 673 N N . ALA A 1 89 ? -2.200 -3.345 3.358 1.00 95.81 89 ALA A N 1
ATOM 674 C CA . ALA A 1 89 ? -1.601 -4.607 2.929 1.00 95.81 89 ALA A CA 1
ATOM 675 C C . ALA A 1 89 ? -1.776 -4.838 1.419 1.00 95.81 89 ALA A C 1
ATOM 677 O O . ALA A 1 89 ? -0.812 -5.164 0.726 1.00 95.81 89 ALA A O 1
ATOM 678 N N . SER A 1 90 ? -2.979 -4.600 0.886 1.00 93.19 90 SER A N 1
ATOM 679 C CA . SER A 1 90 ? -3.252 -4.715 -0.551 1.00 93.19 90 SER A CA 1
ATOM 680 C C . SER A 1 90 ? -2.461 -3.696 -1.377 1.00 93.19 90 SER A C 1
ATOM 682 O O . SER A 1 90 ? -1.946 -4.027 -2.449 1.00 93.19 90 SER A O 1
ATOM 684 N N . ALA A 1 91 ? -2.354 -2.456 -0.893 1.00 92.25 91 ALA A N 1
ATOM 685 C CA . ALA A 1 91 ? -1.568 -1.417 -1.545 1.00 92.25 91 ALA A CA 1
ATOM 686 C C . ALA A 1 91 ? -0.081 -1.788 -1.557 1.00 92.25 91 ALA A C 1
ATOM 688 O O . ALA A 1 91 ? 0.557 -1.686 -2.603 1.00 92.25 91 ALA A O 1
ATOM 689 N N . LYS A 1 92 ? 0.447 -2.299 -0.437 1.00 94.31 92 LYS A N 1
ATOM 690 C CA . LYS A 1 92 ? 1.822 -2.797 -0.353 1.00 94.31 92 LYS A CA 1
ATOM 691 C C . LYS A 1 92 ? 2.085 -3.921 -1.353 1.00 94.31 92 LYS A C 1
ATOM 693 O O . LYS A 1 92 ? 3.050 -3.822 -2.097 1.00 94.31 92 LYS A O 1
ATOM 698 N N . ALA A 1 93 ? 1.209 -4.921 -1.434 1.00 94.06 93 ALA A N 1
ATOM 699 C CA . ALA A 1 93 ? 1.354 -6.002 -2.410 1.00 94.06 93 ALA A CA 1
ATOM 700 C C . ALA A 1 93 ? 1.393 -5.476 -3.857 1.00 94.06 93 ALA A C 1
ATOM 702 O O . ALA A 1 93 ? 2.212 -5.916 -4.657 1.00 94.06 93 ALA A O 1
ATOM 703 N N . SER A 1 94 ? 0.562 -4.477 -4.174 1.00 89.06 94 SER A N 1
ATOM 704 C CA . SER A 1 94 ? 0.549 -3.846 -5.502 1.00 89.06 94 SER A CA 1
ATOM 705 C C . SER A 1 94 ? 1.833 -3.064 -5.808 1.00 89.06 94 SER A C 1
ATOM 707 O O . SER A 1 94 ? 2.242 -2.982 -6.965 1.00 89.06 94 SER A O 1
ATOM 709 N N . VAL A 1 95 ? 2.450 -2.447 -4.794 1.00 90.75 95 VAL A N 1
ATOM 710 C CA . VAL A 1 95 ? 3.751 -1.776 -4.934 1.00 90.75 95 VAL A CA 1
ATOM 711 C C . VAL A 1 95 ? 4.862 -2.802 -5.129 1.00 90.75 95 VAL A C 1
ATOM 713 O O . VAL A 1 95 ? 5.657 -2.649 -6.050 1.00 90.75 95 VAL A O 1
ATOM 716 N N . ASP A 1 96 ? 4.881 -3.856 -4.312 1.00 92.69 96 ASP A N 1
ATOM 717 C CA . ASP A 1 96 ? 5.883 -4.921 -4.384 1.00 92.69 96 ASP A CA 1
ATOM 718 C C . ASP A 1 96 ? 5.831 -5.629 -5.760 1.00 92.69 96 ASP A C 1
ATOM 720 O O . ASP A 1 96 ? 6.869 -5.866 -6.373 1.00 92.69 96 ASP A O 1
ATOM 724 N N . GLU A 1 97 ? 4.634 -5.882 -6.309 1.00 89.50 97 GLU A N 1
ATOM 725 C CA . GLU A 1 97 ? 4.466 -6.427 -7.668 1.00 89.50 97 GLU A CA 1
ATOM 726 C C . GLU A 1 97 ? 4.982 -5.466 -8.752 1.00 89.50 97 GLU A C 1
ATOM 728 O O . GLU A 1 97 ? 5.623 -5.891 -9.715 1.00 89.50 97 GLU A O 1
ATOM 733 N N . ALA A 1 98 ? 4.711 -4.165 -8.615 1.00 87.50 98 ALA A N 1
ATOM 734 C CA . ALA A 1 98 ? 5.194 -3.164 -9.563 1.00 87.50 98 ALA A CA 1
ATOM 735 C C . ALA A 1 98 ? 6.727 -3.049 -9.539 1.00 87.50 98 ALA A C 1
ATOM 737 O O . ALA A 1 98 ? 7.334 -2.926 -10.602 1.00 87.50 98 ALA A O 1
ATOM 738 N N . GLN A 1 99 ? 7.339 -3.134 -8.354 1.00 89.31 99 GLN A N 1
ATOM 739 C CA . GLN A 1 99 ? 8.791 -3.154 -8.191 1.00 89.31 99 GLN A CA 1
ATOM 740 C C . GLN A 1 99 ? 9.401 -4.409 -8.825 1.00 89.31 99 GLN A C 1
ATOM 742 O O . GLN A 1 99 ? 10.325 -4.289 -9.619 1.00 89.31 99 GLN A O 1
ATOM 747 N N . ALA A 1 100 ? 8.837 -5.593 -8.570 1.00 89.50 100 ALA A N 1
ATOM 748 C CA . ALA A 1 100 ? 9.340 -6.839 -9.151 1.00 89.50 100 ALA A CA 1
ATOM 749 C C . ALA A 1 100 ? 9.316 -6.817 -10.690 1.00 89.50 100 ALA A C 1
ATOM 751 O O . ALA A 1 100 ? 10.295 -7.184 -11.334 1.00 89.50 100 ALA A O 1
ATOM 752 N N . LYS A 1 101 ? 8.225 -6.318 -11.292 1.00 85.62 101 LYS A N 1
ATOM 753 C CA . LYS A 1 101 ? 8.137 -6.143 -12.754 1.00 85.62 101 LYS A CA 1
ATOM 754 C C . LYS A 1 101 ? 9.131 -5.111 -13.284 1.00 85.62 101 LYS A C 1
ATOM 756 O O . LYS A 1 101 ? 9.573 -5.225 -14.424 1.00 85.62 101 LYS A O 1
ATOM 761 N N . PHE A 1 102 ? 9.431 -4.074 -12.504 1.00 85.94 102 PHE A N 1
ATOM 762 C CA . PHE A 1 102 ? 10.449 -3.093 -12.865 1.00 85.94 102 PHE A CA 1
ATOM 763 C C . PHE A 1 102 ? 11.840 -3.734 -12.874 1.00 85.94 102 PHE A C 1
ATOM 765 O O . PHE A 1 102 ? 12.557 -3.590 -13.862 1.00 85.94 102 PHE A O 1
ATOM 772 N N . ASP A 1 103 ? 12.176 -4.495 -11.832 1.00 86.75 103 ASP A N 1
ATOM 773 C CA . ASP A 1 103 ? 13.463 -5.178 -11.705 1.00 86.75 103 ASP A CA 1
ATOM 774 C C . ASP A 1 103 ? 13.660 -6.216 -12.828 1.00 86.75 103 ASP A C 1
ATOM 776 O O . ASP A 1 103 ? 14.688 -6.185 -13.498 1.00 86.75 103 ASP A O 1
ATOM 780 N N . GLU A 1 104 ? 12.649 -7.044 -13.130 1.00 86.19 104 GLU A N 1
ATOM 781 C CA . GLU A 1 104 ? 12.682 -8.036 -14.226 1.00 86.19 104 GLU A CA 1
ATOM 782 C C . GLU A 1 104 ? 12.933 -7.386 -15.595 1.00 86.19 104 GLU A C 1
ATOM 784 O O . GLU A 1 104 ? 13.748 -7.855 -16.399 1.00 86.19 104 GLU A O 1
ATOM 789 N N . VAL A 1 105 ? 12.228 -6.284 -15.873 1.00 82.88 105 VAL A N 1
ATOM 790 C CA . VAL A 1 105 ? 12.430 -5.529 -17.110 1.00 82.88 105 VAL A CA 1
ATOM 791 C C . VAL A 1 105 ? 13.847 -4.971 -17.136 1.00 82.88 105 VAL A C 1
ATOM 793 O O . VAL A 1 105 ? 14.538 -5.150 -18.133 1.00 82.88 105 VAL A O 1
ATOM 796 N N . ASN A 1 106 ? 14.306 -4.339 -16.058 1.00 80.94 106 ASN A N 1
ATOM 797 C CA . ASN A 1 106 ? 15.643 -3.761 -15.997 1.00 80.94 106 ASN A CA 1
ATOM 798 C C . ASN A 1 106 ? 16.745 -4.824 -16.181 1.00 80.94 106 ASN A C 1
ATOM 800 O O . ASN A 1 106 ? 17.687 -4.591 -16.936 1.00 80.94 106 ASN A O 1
ATOM 804 N N . GLU A 1 107 ? 16.609 -6.008 -15.582 1.00 83.88 107 GLU A N 1
ATOM 805 C CA . GLU A 1 107 ? 17.522 -7.143 -15.790 1.00 83.88 107 GLU A CA 1
ATOM 806 C C . GLU A 1 107 ? 17.538 -7.600 -17.254 1.00 83.88 107 GLU A C 1
ATOM 808 O O . GLU A 1 107 ? 18.597 -7.601 -17.885 1.00 83.88 107 GLU A O 1
ATOM 813 N N . SER A 1 108 ? 16.367 -7.867 -17.843 1.00 79.38 108 SER A N 1
ATOM 814 C CA . SER A 1 108 ? 16.241 -8.257 -19.259 1.00 79.38 108 SER A CA 1
ATOM 815 C C . SER A 1 1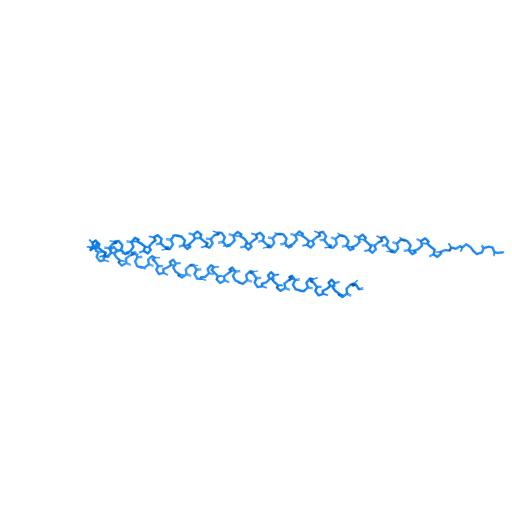08 ? 16.868 -7.220 -20.203 1.00 79.38 108 SER A C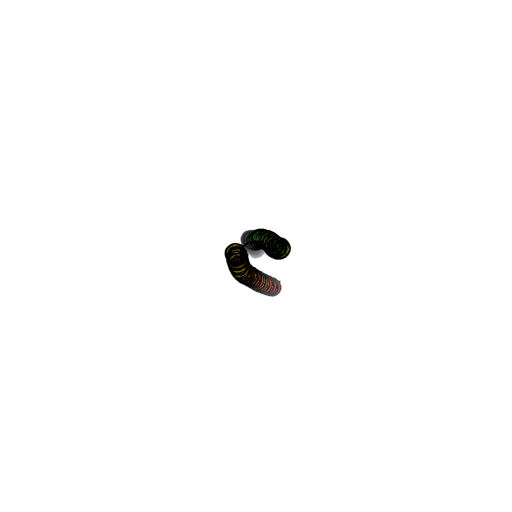 1
ATOM 817 O O . SER A 1 108 ? 17.468 -7.543 -21.233 1.00 79.38 108 SER A O 1
ATOM 819 N N . LEU A 1 109 ? 16.736 -5.938 -19.854 1.00 74.12 109 LEU A N 1
ATOM 820 C CA . LEU A 1 109 ? 17.319 -4.829 -20.597 1.00 74.12 109 LEU A CA 1
ATOM 821 C C . LEU A 1 109 ? 18.853 -4.803 -20.500 1.00 74.12 109 LEU A C 1
ATOM 823 O O . LEU A 1 109 ? 19.491 -4.461 -21.501 1.00 74.12 109 LEU A O 1
ATOM 827 N N . GLN A 1 110 ? 19.432 -5.142 -19.344 1.00 77.19 110 GLN A N 1
ATOM 828 C CA . GLN A 1 110 ? 20.883 -5.256 -19.153 1.00 77.19 110 GLN A CA 1
ATOM 829 C C . GLN A 1 110 ? 21.453 -6.472 -19.887 1.00 77.19 110 GLN A C 1
ATOM 831 O O . GLN A 1 110 ? 22.468 -6.342 -20.570 1.00 77.19 110 GLN A O 1
ATOM 836 N N . GLU A 1 111 ? 20.788 -7.626 -19.818 1.00 78.25 111 GLU A N 1
ATOM 837 C CA . GLU A 1 111 ? 21.206 -8.838 -20.533 1.00 78.25 111 GLU A CA 1
ATOM 838 C C . GLU A 1 111 ? 21.239 -8.614 -22.048 1.00 78.25 111 GLU A C 1
ATOM 840 O O . GLU A 1 111 ? 22.241 -8.905 -22.707 1.00 78.25 111 GLU A O 1
ATOM 845 N N . ARG A 1 112 ? 20.190 -7.994 -22.610 1.00 71.12 112 ARG A N 1
ATOM 846 C CA . ARG A 1 112 ? 20.174 -7.628 -24.033 1.00 71.12 112 ARG A CA 1
ATOM 847 C C . ARG A 1 112 ? 21.328 -6.691 -24.391 1.00 71.12 112 ARG A C 1
ATOM 849 O O . ARG A 1 112 ? 21.958 -6.883 -25.428 1.00 71.12 112 ARG A O 1
ATOM 856 N N . LYS A 1 113 ? 21.646 -5.715 -23.535 1.00 67.56 113 LYS A N 1
ATOM 857 C CA . LYS A 1 113 ? 22.778 -4.800 -23.747 1.00 67.56 113 LYS A CA 1
ATOM 858 C C . LYS A 1 113 ? 24.120 -5.534 -23.758 1.00 67.56 113 LYS A C 1
ATOM 860 O O . LYS A 1 113 ? 24.961 -5.224 -24.592 1.00 67.56 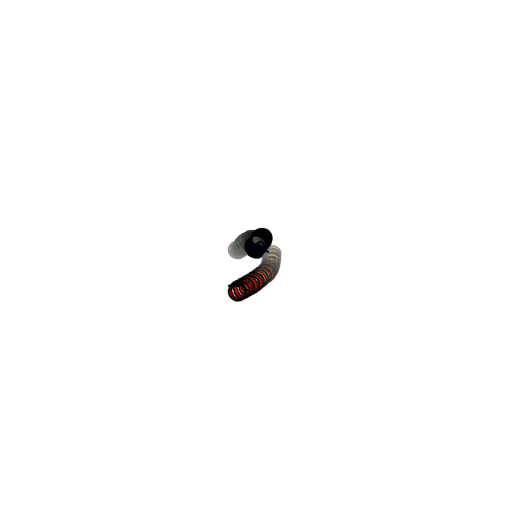113 LYS A O 1
ATOM 865 N N . GLN A 1 114 ? 24.310 -6.506 -22.868 1.00 74.06 114 GLN A N 1
ATOM 866 C CA . GLN A 1 114 ? 25.516 -7.336 -22.858 1.00 74.06 114 GLN A CA 1
ATOM 867 C C . GLN A 1 114 ? 25.622 -8.232 -24.097 1.00 74.06 114 GLN A C 1
ATOM 869 O O . GLN A 1 114 ? 26.728 -8.516 -24.530 1.00 74.06 114 GLN A O 1
ATOM 874 N N . SER A 1 115 ? 24.498 -8.651 -24.688 1.00 72.50 115 SER A N 1
ATOM 875 C CA . SER A 1 115 ? 24.496 -9.466 -25.914 1.00 72.50 115 SER A CA 1
ATOM 876 C C . SER A 1 115 ? 24.785 -8.689 -27.209 1.00 72.50 115 SER A C 1
ATOM 878 O O . SER A 1 115 ? 25.084 -9.306 -28.227 1.00 72.50 115 SER A O 1
ATOM 880 N N . LEU A 1 116 ? 24.667 -7.356 -27.179 1.00 65.19 116 LEU A N 1
ATOM 881 C CA . LEU A 1 116 ? 24.881 -6.454 -28.322 1.00 65.19 116 LEU A CA 1
ATOM 882 C C . LEU A 1 116 ? 26.317 -5.894 -28.397 1.00 65.19 116 LEU A C 1
ATOM 884 O O . LEU A 1 116 ? 26.615 -5.144 -29.322 1.00 65.19 116 LEU A O 1
ATOM 888 N N . HIS A 1 117 ? 27.184 -6.222 -27.434 1.00 51.25 117 HIS A N 1
ATOM 889 C CA . HIS A 1 117 ? 28.568 -5.739 -27.321 1.00 51.25 117 HIS A CA 1
ATOM 890 C C . HIS A 1 117 ? 29.569 -6.887 -27.494 1.00 51.25 117 HIS A C 1
ATOM 892 O O . HIS A 1 117 ? 30.691 -6.613 -27.977 1.00 51.25 117 HIS A O 1
#

Solvent-accessible surface area (backbone atoms only — not comparable to full-atom values): 6436 Å² total; per-residue (Å²): 134,86,80,75,84,73,64,64,70,54,52,56,50,50,56,50,48,55,52,51,51,54,53,50,56,52,53,58,45,54,52,54,52,52,56,50,52,49,52,50,51,53,45,49,59,52,45,52,54,47,50,55,51,41,52,53,41,48,51,52,39,52,50,34,58,74,6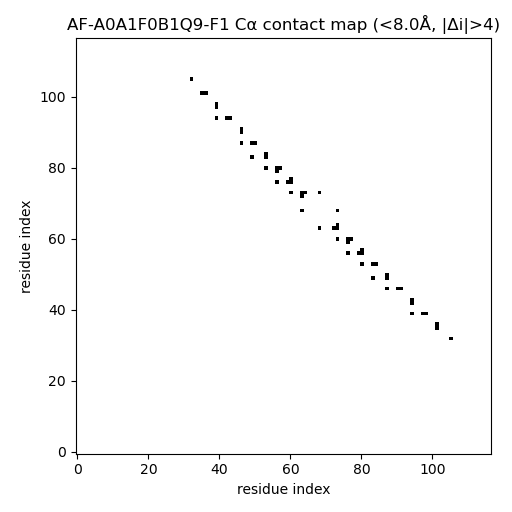9,64,52,56,65,73,56,47,51,52,38,50,53,50,39,53,52,41,52,54,50,46,52,52,48,48,52,56,43,54,52,51,49,53,54,49,51,54,49,52,49,57,55,49,54,53,55,64,73,77,110

Nearest PDB structures (foldseek):
  8i4v-assembly1_B  TM=7.619E-01  e=1.582E-01  Saccharomyces cerevisiae S288C
  6b87-assembly2_B-3  TM=9.474E-01  e=4.878E-01  synthetic construct
  6b87-assembly1_A-2  TM=9.403E-01  e=9.462E-01  synthetic construct
  6wa9-assembly1_N  TM=8.806E-01  e=1.408E+00  Chlamydia pneumoniae
  3k29-assembly1_A  TM=4.948E-01  e=5.297E+00  Chlamydia trachomatis

Secondary structure (DSSP, 8-state):
------SHHHHHHHHHHHHHHHHHHHHHHHHHHHHHHHHHHHHHHHHHHHHHHHHHHHHHHHHHHHTT--HHHHHHHHHHHHHHHHHHHHHHHHHHHHHHHHHHHHHHHHHHHHHT-

Mean predicted aligned error: 10.89 Å

Sequence (117 aa):
MVKTPKTEVGKAKEDLTETIENLTDDAEKLKADAEKAKVVEEKNAALDKQKETLEKAKVALETAKTNKADQDVIDKLQDAVTKLEGSVASAKASVDEAQAKFDEVNESLQERKQSLH